Protein AF-A0A4Y8IS60-F1 (afdb_monomer_lite)

Organism: NCBI:txid94137

Sequence (67 aa):
MVAKSQDIDWSGGAYGDPRYDTAIAVRPKQGIFRWPQDWHIFFESYGKEPINRKEYDYFVEGLYEFF

Foldseek 3Di:
DDDDDDDDPCPVDDPDDVLLVVLVVCPDDVPQVPDPVSQVVVCVVVVHDRDDPVSSCCNPVNVVVVD

Secondary structure (DSSP, 8-state):
----PPP--GGG--S--HHHHHHHHTS-BTTBS-SHHHHHHHHHHHTSPPPPHHHHIIIIIIIGGG-

pLDDT: mean 84.55, std 10.62, range [39.72, 94.56]

Radius of gyration: 13.09 Å; chains: 1; bounding box: 30×31×29 Å

Structure (mmCIF, N/CA/C/O backbone):
data_AF-A0A4Y8IS60-F1
#
_entry.id   AF-A0A4Y8IS60-F1
#
loop_
_atom_site.group_PDB
_atom_site.id
_atom_site.type_symbol
_atom_site.label_atom_id
_atom_site.label_alt_id
_atom_site.label_comp_id
_atom_site.label_asym_id
_atom_site.label_entity_id
_atom_site.label_seq_id
_atom_site.pdbx_PDB_ins_code
_atom_site.Cartn_x
_atom_site.Cartn_y
_atom_site.Cartn_z
_atom_site.occupancy
_atom_site.B_iso_or_equiv
_atom_site.auth_seq_id
_atom_site.auth_comp_id
_atom_site.auth_asym_id
_atom_site.auth_atom_id
_atom_site.pdbx_PDB_model_num
ATOM 1 N N . MET A 1 1 ? -21.353 -19.303 -7.020 1.00 39.72 1 MET A N 1
ATOM 2 C CA . MET A 1 1 ? -20.506 -18.530 -7.953 1.00 39.72 1 MET A CA 1
ATOM 3 C C . MET A 1 1 ? -20.128 -17.244 -7.248 1.00 39.72 1 MET A C 1
ATOM 5 O O . MET A 1 1 ? -21.030 -16.508 -6.877 1.00 39.72 1 MET A O 1
ATOM 9 N N . VAL A 1 2 ? -18.844 -17.010 -6.976 1.00 48.16 2 VAL A N 1
ATOM 10 C CA . VAL A 1 2 ? -18.392 -15.718 -6.438 1.00 48.16 2 VAL A CA 1
ATOM 11 C C . VAL A 1 2 ? -18.083 -14.842 -7.643 1.00 48.16 2 VAL A C 1
ATOM 13 O O . VAL A 1 2 ? -17.187 -15.171 -8.419 1.00 48.16 2 VAL A O 1
ATOM 16 N N . ALA A 1 3 ? -18.862 -13.783 -7.852 1.00 47.78 3 ALA A N 1
ATOM 17 C CA . ALA A 1 3 ? -18.539 -12.789 -8.863 1.00 47.78 3 ALA A CA 1
ATOM 18 C C . ALA A 1 3 ? -17.263 -12.065 -8.416 1.00 47.78 3 ALA A C 1
ATOM 20 O O . ALA A 1 3 ? -17.266 -11.390 -7.389 1.00 47.78 3 ALA A O 1
ATOM 21 N N . LYS A 1 4 ? -16.162 -12.237 -9.153 1.00 56.78 4 LYS A N 1
ATOM 22 C CA . LYS A 1 4 ? -15.013 -11.340 -9.029 1.00 56.78 4 LYS A CA 1
ATOM 23 C C . LYS A 1 4 ? -15.350 -10.077 -9.817 1.00 56.78 4 LYS A C 1
ATOM 25 O O . LYS A 1 4 ? -15.480 -10.137 -11.037 1.00 56.78 4 LYS A O 1
ATOM 30 N N . SER A 1 5 ? -15.559 -8.968 -9.119 1.00 65.81 5 SER A N 1
ATOM 31 C CA . SER A 1 5 ? -15.609 -7.637 -9.725 1.00 65.81 5 SER A CA 1
ATOM 32 C C . SER A 1 5 ? -14.234 -7.298 -10.308 1.00 65.81 5 SER A C 1
ATOM 34 O O . SER A 1 5 ? -13.216 -7.632 -9.707 1.00 65.81 5 SER A O 1
ATOM 36 N N . GLN A 1 6 ? -14.220 -6.699 -11.498 1.00 75.69 6 GLN A N 1
ATOM 37 C CA . GLN A 1 6 ? -13.004 -6.213 -12.154 1.00 75.69 6 GLN A CA 1
ATOM 38 C C . GLN A 1 6 ? -12.507 -4.930 -11.477 1.00 75.69 6 GLN A C 1
ATOM 40 O O . GLN A 1 6 ? -13.303 -4.211 -10.866 1.00 75.69 6 GLN A O 1
ATOM 45 N N . ASP A 1 7 ? -11.214 -4.646 -11.613 1.00 78.75 7 ASP A N 1
ATOM 46 C CA . ASP A 1 7 ? -10.616 -3.401 -11.138 1.00 78.75 7 ASP A CA 1
ATOM 47 C C . ASP A 1 7 ? -11.121 -2.218 -11.982 1.00 78.75 7 ASP A C 1
ATOM 49 O O . ASP A 1 7 ? -11.126 -2.266 -13.215 1.00 78.75 7 ASP A O 1
ATOM 53 N N . ILE A 1 8 ? -11.573 -1.160 -11.312 1.00 86.12 8 ILE A N 1
ATOM 54 C CA . ILE A 1 8 ? -11.963 0.122 -11.915 1.00 86.12 8 ILE A CA 1
ATOM 55 C C . ILE A 1 8 ? -10.945 1.193 -11.506 1.00 86.12 8 ILE A C 1
ATOM 57 O O . ILE A 1 8 ? -10.184 0.982 -10.566 1.00 86.12 8 ILE A O 1
ATOM 61 N N . ASP A 1 9 ? -10.907 2.322 -12.217 1.00 80.38 9 ASP A N 1
ATOM 62 C CA . ASP A 1 9 ? -9.949 3.413 -11.964 1.00 80.38 9 ASP A CA 1
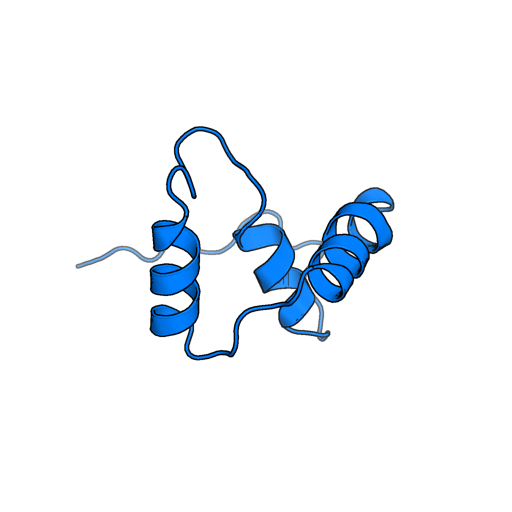ATOM 63 C C . ASP A 1 9 ? -8.464 2.984 -12.082 1.00 80.38 9 ASP A C 1
ATOM 65 O O . ASP A 1 9 ? -7.591 3.415 -11.334 1.00 80.38 9 ASP A O 1
ATOM 69 N N . TRP A 1 10 ? -8.156 2.144 -13.081 1.00 83.75 10 TRP A N 1
ATOM 70 C CA . TRP A 1 10 ? -6.830 1.539 -13.321 1.00 83.75 10 TRP A CA 1
ATOM 71 C C . TRP A 1 10 ? -5.769 2.488 -13.926 1.00 83.75 10 TRP A C 1
ATOM 73 O O . TRP A 1 10 ? -4.716 2.045 -14.381 1.00 83.75 10 TRP A O 1
ATOM 83 N N . SER A 1 11 ? -5.988 3.804 -13.972 1.00 84.00 11 SER A N 1
ATOM 84 C CA . SER A 1 11 ? -5.030 4.727 -14.612 1.00 84.00 11 SER A CA 1
ATOM 85 C C . SER A 1 11 ? -3.652 4.763 -13.936 1.00 84.00 11 SER A C 1
ATOM 87 O O . SER A 1 11 ? -2.683 5.161 -14.575 1.00 84.00 11 SER A O 1
ATOM 89 N N . GLY A 1 12 ? -3.559 4.338 -12.670 1.00 82.19 12 GLY A N 1
ATOM 90 C CA . GLY A 1 12 ? -2.299 4.190 -11.928 1.00 82.19 12 GLY A CA 1
ATOM 91 C C . 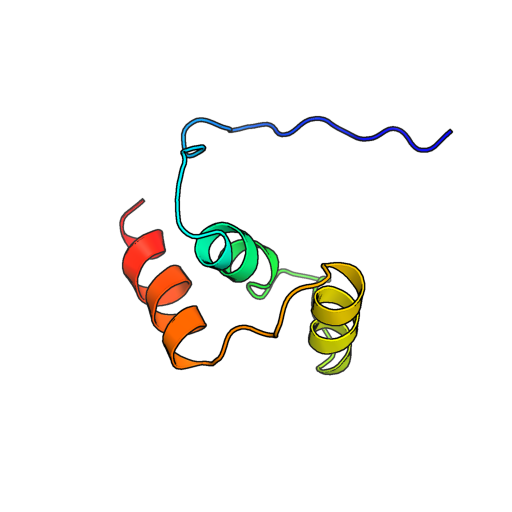GLY A 1 12 ? -1.634 2.812 -12.046 1.00 82.19 12 GLY A C 1
ATOM 92 O O . GLY A 1 12 ? -0.567 2.605 -11.473 1.00 82.19 12 GLY A O 1
ATOM 93 N N . GLY A 1 13 ? -2.239 1.858 -12.760 1.00 86.81 13 GLY A N 1
ATOM 94 C CA . GLY A 1 13 ? -1.712 0.501 -12.879 1.00 86.81 13 GLY A CA 1
ATOM 95 C C . GLY A 1 13 ? -0.461 0.433 -13.757 1.00 86.81 13 GLY A C 1
ATOM 96 O O . GLY A 1 13 ? -0.493 0.788 -14.936 1.00 86.81 13 GLY A O 1
ATOM 97 N N . ALA A 1 14 ? 0.638 -0.074 -13.201 1.00 89.44 14 ALA A N 1
ATOM 98 C CA . ALA A 1 14 ? 1.920 -0.214 -13.889 1.00 89.44 14 ALA A CA 1
ATOM 99 C C . ALA A 1 14 ? 2.708 -1.428 -13.371 1.00 89.44 14 ALA A C 1
ATOM 101 O O . ALA A 1 14 ? 2.390 -1.999 -12.331 1.00 89.44 14 ALA A O 1
ATOM 102 N N . TYR A 1 15 ? 3.769 -1.819 -14.085 1.00 91.81 15 TYR A N 1
ATOM 103 C CA . TYR A 1 15 ? 4.755 -2.748 -13.528 1.00 91.81 15 TYR A CA 1
ATOM 104 C C . TYR A 1 15 ? 5.582 -2.023 -12.463 1.00 91.81 15 TYR A C 1
ATOM 106 O O . TYR A 1 15 ? 6.225 -1.015 -12.760 1.00 91.81 15 TYR A O 1
ATOM 114 N N . GLY A 1 16 ? 5.578 -2.536 -11.236 1.00 89.81 16 GLY A N 1
ATOM 115 C CA . GLY A 1 16 ? 6.208 -1.873 -10.103 1.00 89.81 16 GLY A CA 1
ATOM 116 C C . GLY A 1 16 ? 6.439 -2.804 -8.922 1.00 89.81 16 GLY A C 1
ATOM 117 O O . GLY A 1 16 ? 6.304 -4.024 -9.020 1.00 89.81 16 GLY A O 1
ATOM 118 N N . ASP A 1 17 ? 6.825 -2.208 -7.799 1.00 91.88 17 ASP A N 1
ATOM 119 C CA . ASP A 1 17 ? 7.005 -2.944 -6.558 1.00 91.88 17 ASP A CA 1
ATOM 120 C C . ASP A 1 17 ? 5.635 -3.370 -5.997 1.00 91.88 17 ASP A C 1
ATOM 122 O O . ASP A 1 17 ? 4.831 -2.496 -5.671 1.00 91.88 17 ASP A O 1
ATOM 126 N N . PRO A 1 18 ? 5.351 -4.675 -5.824 1.0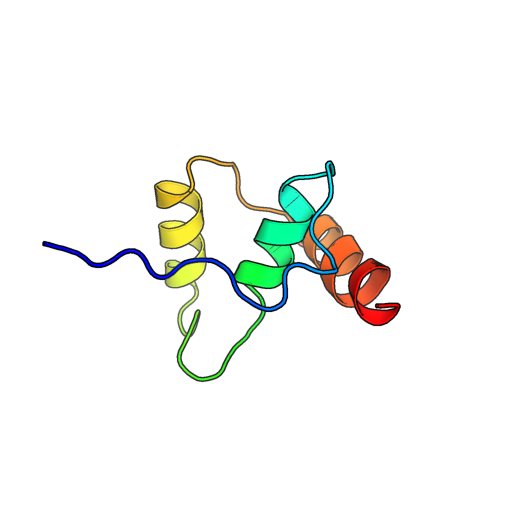0 89.62 18 PRO A N 1
ATOM 127 C CA . PRO A 1 18 ? 4.051 -5.141 -5.328 1.00 89.62 18 PRO A CA 1
ATOM 128 C C . PRO A 1 18 ? 3.734 -4.652 -3.905 1.00 89.62 18 PRO A C 1
ATOM 130 O O . PRO A 1 18 ? 2.579 -4.689 -3.467 1.00 89.62 18 PRO A O 1
ATOM 133 N N . ARG A 1 19 ? 4.742 -4.178 -3.161 1.00 91.44 19 ARG A N 1
ATOM 134 C CA . ARG A 1 19 ? 4.544 -3.552 -1.850 1.00 91.44 19 ARG A CA 1
ATOM 135 C C . ARG A 1 19 ? 3.769 -2.238 -1.949 1.00 91.44 19 ARG A C 1
ATOM 137 O O . ARG A 1 19 ? 3.125 -1.885 -0.968 1.00 91.44 19 ARG A O 1
ATOM 144 N N . TYR A 1 20 ? 3.768 -1.566 -3.102 1.00 91.25 20 TYR A N 1
ATOM 145 C CA . TYR A 1 20 ? 2.957 -0.370 -3.340 1.00 91.25 20 TYR A CA 1
ATOM 146 C C . TYR A 1 20 ? 1.460 -0.682 -3.224 1.00 91.25 20 TYR A C 1
ATOM 148 O O . TYR A 1 20 ? 0.787 -0.153 -2.338 1.00 91.25 20 TYR A O 1
ATOM 156 N N . ASP A 1 21 ? 0.963 -1.626 -4.032 1.00 90.31 21 ASP A N 1
ATOM 157 C CA . ASP A 1 21 ? -0.446 -2.044 -4.010 1.00 90.31 21 ASP A CA 1
ATOM 158 C C . ASP A 1 21 ? -0.846 -2.578 -2.634 1.00 90.31 21 ASP A C 1
ATOM 160 O O . ASP A 1 21 ? -1.908 -2.260 -2.099 1.00 90.31 21 ASP A O 1
ATOM 164 N N . THR A 1 22 ? 0.047 -3.358 -2.026 1.00 91.00 22 THR A N 1
ATOM 165 C CA . THR A 1 22 ? -0.152 -3.932 -0.695 1.00 91.00 22 THR A CA 1
ATOM 166 C C . THR A 1 22 ? -0.287 -2.842 0.371 1.00 91.00 22 THR A C 1
ATOM 168 O O . THR A 1 22 ? -1.211 -2.897 1.181 1.00 91.00 22 THR A O 1
ATOM 171 N N . ALA A 1 23 ? 0.590 -1.834 0.370 1.00 91.44 23 ALA A N 1
ATOM 172 C CA . ALA A 1 23 ? 0.566 -0.745 1.344 1.00 91.44 23 ALA A CA 1
ATOM 173 C C . ALA A 1 23 ? -0.723 0.087 1.237 1.00 91.44 23 ALA A C 1
ATOM 175 O O . ALA A 1 23 ? -1.341 0.419 2.250 1.00 91.44 23 ALA A O 1
ATOM 176 N N . ILE A 1 24 ? -1.197 0.333 0.012 1.00 89.38 24 ILE A N 1
ATOM 177 C CA . ILE A 1 24 ? -2.470 1.025 -0.247 1.00 89.38 24 ILE A CA 1
ATOM 178 C C . ILE A 1 24 ? -3.675 0.146 0.127 1.00 89.38 24 ILE A C 1
ATOM 180 O O . ILE A 1 24 ? -4.706 0.646 0.600 1.00 89.38 24 ILE A O 1
ATOM 184 N N . ALA A 1 25 ? -3.580 -1.172 -0.060 1.00 89.50 25 ALA A N 1
ATOM 185 C CA . ALA A 1 25 ? -4.641 -2.103 0.307 1.00 89.50 25 ALA A CA 1
ATOM 186 C C . ALA A 1 25 ? -4.910 -2.067 1.819 1.00 89.50 25 ALA A C 1
ATOM 188 O O . ALA A 1 25 ? -6.077 -1.949 2.211 1.00 89.50 25 ALA A O 1
ATOM 189 N N . VAL A 1 26 ? -3.847 -2.074 2.632 1.00 89.06 26 VAL A N 1
ATOM 190 C CA . VAL A 1 26 ? -3.903 -2.157 4.104 1.00 89.06 26 VAL A CA 1
ATOM 191 C C . VAL A 1 26 ? -4.032 -0.814 4.828 1.00 89.06 26 VAL A C 1
ATOM 193 O O . VAL A 1 26 ? -4.115 -0.797 6.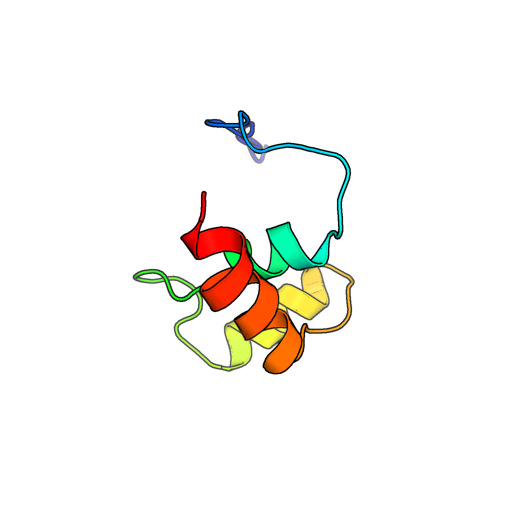059 1.00 89.06 26 VAL A O 1
ATOM 196 N N . ARG A 1 27 ? -4.082 0.317 4.103 1.00 87.88 27 ARG A N 1
ATOM 197 C CA . ARG A 1 27 ? -4.296 1.631 4.733 1.00 87.88 27 ARG A CA 1
ATOM 198 C C . ARG A 1 27 ? -5.587 1.635 5.568 1.00 87.88 27 ARG A C 1
ATOM 200 O O . ARG A 1 27 ? -6.580 1.032 5.138 1.00 87.88 27 ARG A O 1
ATOM 207 N N . PRO A 1 28 ? -5.622 2.344 6.710 1.00 84.25 28 PRO A N 1
ATOM 208 C CA . PRO A 1 28 ? -6.828 2.470 7.518 1.00 84.25 28 PRO A CA 1
ATOM 209 C C . PRO A 1 28 ? -8.014 2.968 6.682 1.00 84.25 28 PRO A C 1
ATOM 211 O O . PRO A 1 28 ? -7.959 4.027 6.059 1.00 84.25 28 PRO A O 1
ATOM 214 N N . LYS A 1 29 ? -9.101 2.195 6.662 1.00 86.00 29 LYS A N 1
ATOM 215 C CA . LYS A 1 29 ? -10.371 2.538 6.003 1.00 86.00 29 LYS A CA 1
ATOM 216 C C . LYS A 1 29 ? -11.497 2.287 6.996 1.00 86.00 29 LYS A C 1
ATOM 218 O O . LYS A 1 29 ? -11.395 1.410 7.852 1.00 86.00 29 LYS A O 1
ATOM 223 N N . GLN A 1 30 ? -12.590 3.039 6.901 1.00 87.38 30 GLN A N 1
ATOM 224 C CA . GLN A 1 30 ? -13.729 2.814 7.791 1.00 87.38 30 GLN A CA 1
ATOM 225 C C . GLN A 1 30 ? -14.248 1.376 7.638 1.00 87.38 30 GLN A C 1
ATOM 227 O O . GLN A 1 30 ? -14.625 0.958 6.548 1.00 87.38 30 GLN A O 1
ATOM 232 N N . GLY A 1 31 ? -14.243 0.619 8.738 1.00 83.62 31 GLY A N 1
ATOM 233 C CA . GLY A 1 31 ? -14.755 -0.753 8.779 1.00 83.62 31 GLY A CA 1
ATOM 234 C C . GLY A 1 31 ? -13.831 -1.837 8.210 1.00 83.62 31 GLY A C 1
ATOM 235 O O . GLY A 1 31 ? -14.239 -2.994 8.201 1.00 83.62 31 GLY A O 1
ATOM 236 N N . ILE A 1 32 ? -12.608 -1.510 7.779 1.00 86.38 32 ILE A N 1
ATOM 237 C CA . ILE A 1 32 ? -11.627 -2.471 7.245 1.00 86.38 32 ILE A CA 1
ATOM 238 C C . ILE A 1 32 ? -10.323 -2.322 8.038 1.00 86.38 32 ILE A C 1
ATOM 240 O O . ILE A 1 32 ? -9.918 -1.199 8.328 1.00 86.38 32 ILE A O 1
ATOM 244 N N . PHE A 1 33 ? -9.674 -3.438 8.389 1.00 85.19 33 PHE A N 1
ATOM 245 C CA . PHE A 1 33 ? -8.477 -3.457 9.245 1.00 85.19 33 PHE A CA 1
ATOM 246 C C . PHE A 1 33 ? -8.706 -2.780 10.606 1.00 85.19 33 PHE A C 1
ATOM 248 O O . PHE A 1 33 ? -7.942 -1.918 11.040 1.00 85.19 33 PHE A O 1
ATOM 255 N N . ARG A 1 34 ? -9.801 -3.153 11.277 1.00 83.62 34 ARG A N 1
ATOM 256 C CA . ARG A 1 34 ? -10.204 -2.587 12.573 1.00 83.62 34 ARG A CA 1
ATOM 257 C C . ARG A 1 34 ? -9.383 -3.162 13.723 1.00 83.62 34 ARG A C 1
ATOM 259 O O . ARG A 1 34 ? -9.195 -2.483 14.732 1.00 83.62 34 ARG A O 1
ATOM 266 N N . TRP A 1 35 ? -8.936 -4.405 13.588 1.00 86.94 35 TRP A N 1
ATOM 267 C CA . TRP A 1 35 ? -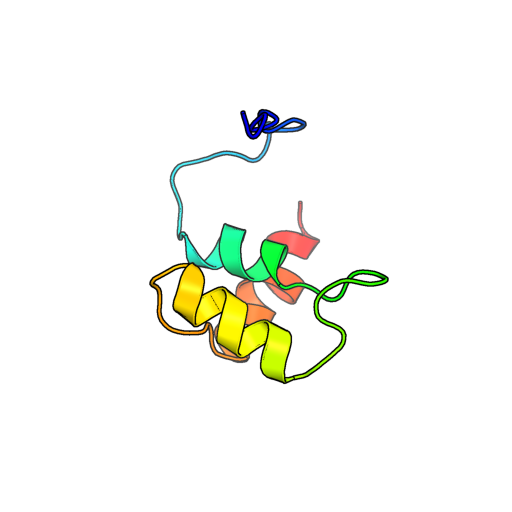8.226 -5.134 14.630 1.00 86.94 35 TRP A CA 1
ATOM 268 C C . TRP A 1 35 ? -6.785 -5.422 14.205 1.00 86.94 35 TRP A C 1
ATOM 270 O O . TRP A 1 35 ? -6.541 -5.682 13.026 1.00 86.94 35 TRP A O 1
ATOM 280 N N . PRO A 1 36 ? -5.818 -5.446 15.142 1.00 82.12 36 PRO A N 1
ATOM 281 C CA . PRO A 1 36 ? -4.428 -5.784 14.825 1.00 82.12 36 PRO A CA 1
ATOM 282 C C . PRO A 1 36 ? -4.262 -7.122 14.083 1.00 82.12 36 PRO A C 1
ATOM 284 O O . PRO A 1 36 ? -3.348 -7.284 13.281 1.00 82.12 36 PRO A O 1
ATOM 287 N N . GLN A 1 37 ? -5.156 -8.080 14.331 1.00 88.19 37 GLN A N 1
ATOM 288 C CA . GLN A 1 37 ? -5.159 -9.404 13.711 1.00 88.19 37 GLN A CA 1
ATOM 289 C C . GLN A 1 37 ? -5.565 -9.374 12.232 1.00 88.19 37 GLN A C 1
ATOM 291 O O . GLN A 1 37 ? -5.130 -10.241 11.477 1.00 88.19 37 GLN A O 1
ATOM 296 N N . ASP A 1 38 ? -6.347 -8.379 11.803 1.00 87.56 38 ASP A N 1
ATOM 297 C CA . ASP A 1 38 ? -6.812 -8.263 10.415 1.00 87.56 38 ASP A CA 1
ATOM 298 C C . ASP A 1 38 ? -5.624 -8.121 9.454 1.00 87.56 38 ASP A C 1
ATOM 300 O O . ASP A 1 38 ? -5.621 -8.686 8.362 1.00 87.56 38 ASP A O 1
ATOM 304 N N . TRP A 1 39 ? -4.581 -7.409 9.892 1.00 85.50 39 TRP A N 1
ATOM 305 C CA . TRP A 1 39 ? -3.323 -7.291 9.159 1.00 85.50 39 TRP A CA 1
ATOM 306 C C . TRP A 1 39 ? -2.649 -8.650 8.990 1.00 85.50 39 TRP A C 1
ATOM 308 O O . TRP A 1 39 ? -2.273 -9.019 7.881 1.00 85.50 39 TRP A O 1
ATOM 318 N N . HIS A 1 40 ? -2.527 -9.418 10.073 1.00 85.06 40 HIS A N 1
ATOM 319 C CA . HIS A 1 40 ? -1.861 -10.716 10.030 1.00 85.06 40 HIS A CA 1
ATOM 320 C C . HIS A 1 40 ? -2.569 -11.692 9.080 1.00 85.06 40 HIS A C 1
ATOM 322 O O . HIS A 1 40 ? -1.923 -12.274 8.213 1.00 85.06 40 HIS A O 1
ATOM 328 N N . ILE A 1 41 ? -3.900 -11.787 9.179 1.00 89.19 41 ILE A N 1
ATOM 329 C CA . ILE A 1 41 ? -4.724 -12.660 8.327 1.00 89.19 41 ILE A CA 1
ATOM 330 C C . ILE A 1 41 ? -4.618 -12.254 6.851 1.00 89.19 41 ILE A C 1
ATOM 332 O O . ILE A 1 41 ? -4.547 -13.118 5.973 1.00 89.19 41 ILE A O 1
ATOM 336 N N . PHE A 1 42 ? -4.593 -10.949 6.561 1.00 89.38 42 PHE A N 1
ATOM 337 C CA . PHE A 1 42 ? -4.427 -10.456 5.196 1.00 89.38 42 PHE A CA 1
ATOM 338 C C . PHE A 1 42 ? -3.097 -10.908 4.593 1.00 89.38 42 PHE A C 1
ATOM 340 O O . PHE A 1 42 ? -3.099 -11.478 3.507 1.00 89.38 42 PHE A O 1
ATOM 347 N N . PHE A 1 43 ? -1.980 -10.705 5.295 1.00 88.12 43 PHE A N 1
ATOM 348 C CA . PHE A 1 43 ? -0.656 -11.070 4.785 1.00 88.12 43 PHE A CA 1
ATOM 349 C C . PHE A 1 43 ? -0.463 -12.585 4.659 1.00 88.12 43 PHE A C 1
ATOM 351 O O . PHE A 1 43 ? 0.079 -13.044 3.651 1.00 88.12 43 PHE A O 1
ATOM 358 N N . GLU A 1 44 ? -0.989 -13.364 5.610 1.00 88.81 44 GLU A N 1
ATOM 359 C CA . GLU A 1 44 ? -1.024 -14.830 5.523 1.00 88.81 44 GLU A CA 1
ATOM 360 C C . GLU A 1 44 ? -1.777 -15.293 4.266 1.00 88.81 44 GLU A C 1
ATOM 362 O O . GLU A 1 44 ? -1.281 -16.122 3.503 1.00 88.81 44 GLU A O 1
ATOM 367 N N . SER A 1 45 ? -2.942 -14.699 3.996 1.00 87.25 45 SER A N 1
ATOM 368 C CA . SER A 1 45 ? -3.775 -15.046 2.837 1.00 87.25 45 SER A CA 1
ATOM 369 C C . SER A 1 45 ? -3.222 -14.515 1.509 1.00 87.25 45 SER A 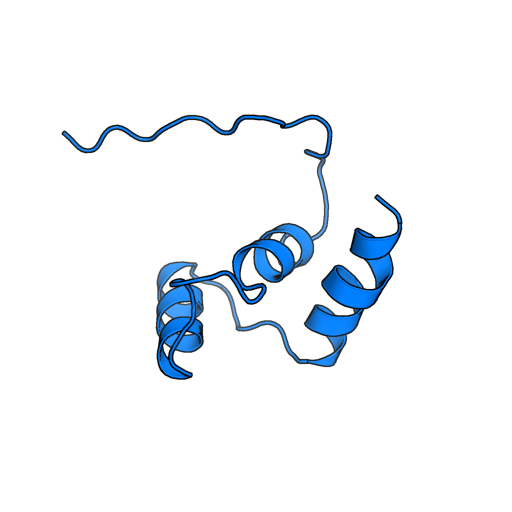C 1
ATOM 371 O O . SER A 1 45 ? -3.443 -15.117 0.459 1.00 87.25 45 SER A O 1
ATOM 373 N N . TYR A 1 46 ? -2.518 -13.382 1.536 1.00 87.12 46 TYR A N 1
ATOM 374 C CA . TYR A 1 46 ? -1.913 -12.747 0.363 1.00 87.12 46 TYR A CA 1
ATOM 375 C C . TYR A 1 46 ? -0.640 -13.478 -0.101 1.00 87.12 46 TYR A C 1
ATOM 377 O O . TYR A 1 46 ? -0.236 -13.351 -1.258 1.00 87.12 46 TYR A O 1
ATOM 385 N N . GLY A 1 47 ? -0.026 -14.289 0.769 1.00 82.06 47 GLY A N 1
ATOM 386 C CA . GLY A 1 47 ? 1.130 -15.125 0.432 1.00 82.06 47 GLY A CA 1
ATOM 387 C C . GLY A 1 47 ? 2.445 -14.348 0.319 1.00 82.06 47 GLY A C 1
ATOM 388 O O . GLY A 1 47 ? 3.355 -14.767 -0.402 1.00 82.06 47 GLY A O 1
ATOM 389 N N . LYS A 1 48 ? 2.546 -13.199 0.996 1.00 75.75 48 LYS A N 1
ATOM 390 C CA . LYS A 1 48 ? 3.757 -12.369 1.070 1.00 75.75 48 LYS A CA 1
ATOM 391 C C . LYS A 1 48 ? 4.036 -11.978 2.513 1.00 75.75 48 LYS A C 1
ATOM 393 O O . LYS A 1 48 ? 3.116 -11.843 3.314 1.00 75.75 48 LYS A O 1
ATOM 398 N N . GLU A 1 49 ? 5.313 -11.755 2.808 1.00 79.50 49 GLU A N 1
ATOM 399 C CA . GLU A 1 49 ? 5.733 -11.217 4.100 1.00 79.50 49 GLU A CA 1
ATOM 400 C C . GLU A 1 49 ? 5.072 -9.852 4.375 1.00 79.50 49 GLU A C 1
ATOM 402 O O . GLU A 1 49 ? 4.908 -9.058 3.438 1.00 79.50 49 GLU A O 1
ATOM 407 N N . PRO A 1 50 ? 4.707 -9.554 5.637 1.00 82.31 50 PRO A N 1
ATOM 408 C CA . PRO A 1 50 ? 4.204 -8.244 6.023 1.00 82.31 50 PRO A CA 1
ATOM 409 C C . PRO A 1 50 ? 5.185 -7.127 5.671 1.00 82.31 50 PRO A C 1
ATOM 411 O O . PRO A 1 50 ? 6.384 -7.233 5.935 1.00 82.31 50 PRO A O 1
ATOM 414 N N . ILE A 1 51 ? 4.664 -6.020 5.139 1.00 89.31 51 ILE A N 1
ATOM 415 C CA . ILE A 1 51 ? 5.460 -4.799 4.989 1.00 89.31 51 ILE A CA 1
ATOM 416 C C . ILE A 1 51 ? 5.778 -4.222 6.369 1.00 89.31 51 ILE A C 1
ATOM 418 O O . ILE A 1 51 ? 4.931 -4.188 7.267 1.00 89.31 51 ILE A O 1
ATOM 422 N N . ASN A 1 52 ? 7.007 -3.755 6.553 1.00 90.12 52 ASN A N 1
ATOM 423 C CA . ASN A 1 52 ? 7.401 -3.086 7.784 1.00 90.12 52 ASN A CA 1
ATOM 424 C C . ASN A 1 52 ? 6.978 -1.608 7.776 1.00 90.12 52 ASN A C 1
ATOM 426 O O . ASN A 1 52 ? 6.580 -1.046 6.756 1.00 90.12 52 ASN A O 1
ATOM 430 N N . ARG A 1 53 ? 7.108 -0.946 8.932 1.00 89.69 53 ARG A N 1
ATOM 431 C CA . ARG A 1 53 ? 6.670 0.445 9.094 1.00 89.69 53 ARG A CA 1
ATOM 432 C C . ARG A 1 53 ? 7.351 1.423 8.130 1.00 89.69 53 ARG A C 1
ATOM 434 O O . ARG A 1 53 ? 6.680 2.299 7.606 1.00 89.69 53 ARG A O 1
ATOM 441 N N . LYS A 1 54 ? 8.653 1.265 7.863 1.00 93.94 54 LYS A N 1
ATOM 442 C CA . LYS A 1 54 ? 9.384 2.159 6.949 1.00 93.94 54 LYS A CA 1
ATOM 443 C C . LYS A 1 54 ? 8.910 2.006 5.507 1.00 93.94 54 LYS A C 1
ATOM 445 O O . LYS A 1 54 ? 8.842 2.992 4.788 1.00 93.94 54 LYS A O 1
ATOM 450 N N . GLU A 1 55 ? 8.608 0.779 5.090 1.00 93.94 55 GLU A N 1
ATOM 451 C CA . GLU A 1 55 ? 8.060 0.505 3.758 1.00 93.94 55 GLU A CA 1
ATOM 452 C C . GLU A 1 55 ? 6.651 1.077 3.624 1.00 93.94 55 GLU A C 1
ATOM 454 O O . GLU A 1 55 ? 6.357 1.733 2.630 1.00 93.94 55 GLU A O 1
ATOM 459 N N . TYR A 1 56 ? 5.809 0.883 4.643 1.00 92.31 56 TYR A N 1
ATOM 460 C CA . TYR A 1 56 ? 4.480 1.486 4.689 1.00 92.31 56 TYR A CA 1
ATOM 461 C C . TYR A 1 56 ? 4.558 3.012 4.576 1.00 92.31 56 TYR A C 1
ATOM 463 O O . TYR A 1 56 ? 3.924 3.582 3.694 1.00 92.31 56 TYR A O 1
ATOM 471 N N . ASP A 1 57 ? 5.376 3.664 5.408 1.00 93.62 57 ASP A N 1
ATOM 472 C CA . ASP A 1 57 ? 5.527 5.122 5.391 1.00 93.62 57 ASP A CA 1
ATOM 473 C C . ASP A 1 57 ? 6.088 5.605 4.038 1.00 93.62 57 ASP A C 1
ATOM 475 O O . ASP A 1 57 ? 5.620 6.603 3.500 1.00 93.62 57 ASP A O 1
ATOM 479 N N . TYR A 1 58 ? 7.040 4.879 3.434 1.00 94.56 58 TYR A N 1
ATOM 480 C CA . TYR A 1 58 ? 7.570 5.212 2.107 1.00 94.56 58 TYR A CA 1
ATOM 481 C C . TYR A 1 58 ? 6.494 5.177 1.018 1.00 94.56 58 TYR A C 1
ATOM 483 O O . TYR A 1 58 ? 6.440 6.088 0.195 1.00 94.56 58 TYR A O 1
ATOM 491 N N . PHE A 1 59 ? 5.654 4.140 0.987 1.00 94.00 59 PHE A N 1
ATOM 492 C CA . PHE A 1 59 ? 4.653 3.986 -0.067 1.00 94.00 59 PHE A CA 1
ATOM 493 C C . PHE A 1 59 ? 3.396 4.823 0.171 1.00 94.00 59 PHE A C 1
ATOM 495 O O . PHE A 1 59 ? 2.894 5.397 -0.789 1.00 94.00 59 PHE A O 1
ATOM 502 N N . VAL A 1 60 ? 2.895 4.900 1.407 1.00 92.69 60 VAL A N 1
ATOM 503 C CA . VAL A 1 60 ? 1.626 5.574 1.733 1.00 92.69 60 VAL A CA 1
ATOM 504 C C . VAL A 1 60 ? 1.830 7.056 2.007 1.00 92.69 60 VAL A C 1
ATOM 506 O O . VAL A 1 60 ? 1.220 7.868 1.332 1.00 92.69 60 VAL A O 1
ATOM 509 N N . GLU A 1 61 ? 2.706 7.408 2.947 1.00 90.62 61 GLU A N 1
ATOM 510 C CA . GLU A 1 61 ? 2.916 8.804 3.374 1.00 90.62 61 GLU A CA 1
ATOM 511 C C . GLU A 1 61 ? 3.936 9.541 2.486 1.00 90.62 61 GLU A C 1
ATOM 513 O O . GLU A 1 61 ? 4.081 10.760 2.550 1.00 90.62 61 GLU A O 1
ATOM 518 N N . GLY A 1 62 ? 4.701 8.788 1.694 1.00 91.19 62 GLY A N 1
ATOM 519 C CA . GLY A 1 62 ? 5.662 9.302 0.729 1.00 91.19 62 GLY A CA 1
ATOM 520 C C . GLY A 1 62 ? 5.097 9.256 -0.680 1.00 91.19 62 GLY A C 1
ATOM 521 O O . GLY A 1 62 ? 4.529 10.226 -1.159 1.00 91.19 62 GLY A O 1
ATOM 522 N N . LEU A 1 63 ? 5.301 8.132 -1.367 1.00 89.06 63 LEU A N 1
ATOM 523 C CA . LEU A 1 63 ? 5.068 8.000 -2.802 1.00 89.06 63 LEU A CA 1
ATOM 524 C C . LEU A 1 63 ? 3.616 8.283 -3.200 1.00 89.06 63 LEU A C 1
ATOM 526 O O . LEU A 1 63 ? 3.404 9.009 -4.164 1.00 89.06 63 LEU A O 1
ATOM 530 N N . TYR A 1 64 ? 2.638 7.722 -2.487 1.00 86.50 64 TYR A N 1
ATOM 531 C CA . TYR A 1 64 ? 1.221 7.872 -2.814 1.00 86.50 64 TYR A CA 1
ATOM 532 C C . TYR A 1 64 ? 0.701 9.302 -2.609 1.00 86.50 64 TYR A C 1
ATOM 534 O O . TYR A 1 64 ? -0.112 9.738 -3.405 1.00 86.50 64 TYR A O 1
ATOM 542 N N . GLU A 1 65 ? 1.198 10.075 -1.637 1.00 85.94 65 GLU A N 1
ATOM 543 C CA . GLU A 1 65 ? 0.743 11.464 -1.405 1.00 85.94 65 GLU A CA 1
ATOM 544 C C . GLU A 1 65 ? 0.990 12.418 -2.595 1.00 85.94 65 GLU A C 1
ATOM 546 O O . GLU A 1 65 ? 0.436 13.517 -2.642 1.00 85.94 65 GLU A O 1
ATOM 551 N N . PHE A 1 66 ? 1.815 12.025 -3.570 1.00 82.38 66 PHE A N 1
ATOM 552 C CA . PHE A 1 66 ? 2.089 12.819 -4.773 1.00 82.38 66 PHE A CA 1
ATOM 553 C C . PHE A 1 66 ? 1.224 12.444 -5.989 1.00 82.38 66 PHE A C 1
ATOM 555 O O . PHE A 1 66 ? 1.384 13.077 -7.038 1.00 82.38 66 PHE A O 1
ATOM 562 N N . PHE A 1 67 ? 0.342 11.445 -5.874 1.00 74.12 67 PHE A N 1
ATOM 563 C CA . PHE A 1 67 ? -0.504 10.930 -6.959 1.00 74.12 67 PHE A CA 1
ATOM 564 C C . PHE A 1 67 ? -1.969 10.798 -6.530 1.00 74.12 67 PHE A C 1
ATOM 566 O O . PHE A 1 67 ? -2.836 11.135 -7.368 1.00 74.12 67 PHE A O 1
#